Protein AF-A0AA41Z5A2-F1 (afdb_monomer)

Foldseek 3Di:
DDPALVVLQVQLVVLCVQLVPDPDPVSNVVSNVSSVVSNVVSVVRVVVVVVVVVVVVVVVVVVVVVVVVVVVD

Organism: NCBI:txid2951807

Secondary structure (DSSP, 8-state):
----HHHHHHHHHHHHHHHHH---HHHHHHHHHHHHHHHHHHHHHHHHHHHHHHHHHHHHHHHHHHHHHHTT-

Sequence (73 aa):
MSINSDYYLARAAECAVEAQQTRLANVRERCLRSEAAWRAMAARLASSEAKRQTSAEEKNAQVMTVRRSSDRR

Radius of gyration: 21.31 Å; Cα contacts (8 Å, |Δi|>4): 41; chains: 1; bounding box: 45×12×61 Å

Structure (mmCIF, N/CA/C/O backbone):
data_AF-A0AA41Z5A2-F1
#
_entry.id   AF-A0AA41Z5A2-F1
#
loop_
_atom_site.group_PDB
_atom_site.id
_atom_site.type_symbol
_atom_site.label_atom_id
_atom_site.label_alt_id
_atom_site.label_comp_id
_atom_site.label_asym_id
_atom_site.label_entity_id
_atom_site.label_seq_id
_atom_site.pdbx_PDB_ins_code
_atom_site.Cartn_x
_atom_site.Cartn_y
_atom_site.Cartn_z
_atom_site.occupancy
_atom_site.B_iso_or_equiv
_atom_site.auth_seq_id
_atom_site.auth_comp_id
_atom_site.auth_asym_id
_atom_site.auth_atom_id
_atom_site.pdbx_PDB_model_num
ATOM 1 N N . MET A 1 1 ? 19.370 -0.334 7.163 1.00 41.06 1 MET A N 1
ATOM 2 C CA . MET A 1 1 ? 18.293 -1.149 6.559 1.00 41.06 1 MET A CA 1
ATOM 3 C C . MET A 1 1 ? 17.790 -0.452 5.302 1.00 41.06 1 MET A C 1
ATOM 5 O O . MET A 1 1 ? 17.485 0.730 5.389 1.00 41.06 1 MET A O 1
ATOM 9 N N . SER A 1 2 ? 17.739 -1.140 4.156 1.00 55.41 2 SER A N 1
ATOM 10 C CA . SER A 1 2 ? 17.134 -0.594 2.929 1.00 55.41 2 SER A CA 1
ATOM 11 C C . SER A 1 2 ? 15.614 -0.582 3.077 1.00 55.41 2 SER A C 1
ATOM 13 O O . SER A 1 2 ? 15.028 -1.604 3.433 1.00 55.41 2 SER A O 1
ATOM 15 N N . ILE A 1 3 ? 14.980 0.568 2.853 1.00 66.94 3 ILE A N 1
ATOM 16 C CA . ILE A 1 3 ? 13.519 0.677 2.850 1.00 66.94 3 ILE A CA 1
ATOM 17 C C . ILE A 1 3 ? 13.033 0.152 1.494 1.00 66.94 3 ILE A C 1
ATOM 19 O O . ILE A 1 3 ? 12.998 0.887 0.510 1.00 66.94 3 ILE A O 1
ATOM 23 N N . ASN A 1 4 ? 12.702 -1.138 1.447 1.00 78.19 4 ASN A N 1
ATOM 24 C CA . ASN A 1 4 ? 12.168 -1.805 0.259 1.00 78.19 4 ASN A CA 1
ATOM 25 C C . ASN A 1 4 ? 10.636 -1.908 0.340 1.00 78.19 4 ASN A C 1
ATOM 27 O O . ASN A 1 4 ? 10.047 -1.738 1.411 1.00 78.19 4 ASN A O 1
ATOM 31 N N . SER A 1 5 ? 9.981 -2.195 -0.789 1.00 84.44 5 SER A N 1
ATOM 32 C CA . SER A 1 5 ? 8.526 -2.420 -0.871 1.00 84.44 5 SER A CA 1
ATOM 33 C C . SER A 1 5 ? 8.020 -3.408 0.188 1.00 84.44 5 SER A C 1
ATOM 35 O O . SER A 1 5 ? 6.960 -3.179 0.769 1.00 84.44 5 SER A O 1
ATOM 37 N N . ASP A 1 6 ? 8.812 -4.432 0.509 1.00 86.88 6 ASP A N 1
ATOM 38 C CA . ASP A 1 6 ? 8.513 -5.447 1.526 1.00 86.88 6 ASP A CA 1
ATOM 39 C C . ASP A 1 6 ? 8.265 -4.863 2.918 1.00 86.88 6 ASP A C 1
ATOM 41 O O . ASP A 1 6 ? 7.367 -5.313 3.628 1.00 86.88 6 ASP A O 1
ATOM 45 N N . TYR A 1 7 ? 9.003 -3.817 3.303 1.00 90.44 7 TYR A N 1
ATOM 46 C CA . TYR A 1 7 ? 8.797 -3.150 4.590 1.00 90.44 7 TYR A CA 1
ATOM 47 C C . TYR A 1 7 ? 7.400 -2.524 4.662 1.00 90.44 7 TYR A C 1
ATOM 49 O O . TYR A 1 7 ? 6.675 -2.680 5.644 1.00 90.44 7 TYR A O 1
ATOM 57 N N . TYR A 1 8 ? 6.989 -1.850 3.589 1.00 90.81 8 TYR A N 1
ATOM 58 C CA . TYR A 1 8 ? 5.663 -1.248 3.507 1.00 90.81 8 TYR A CA 1
ATOM 59 C C . TYR A 1 8 ? 4.551 -2.299 3.431 1.00 90.81 8 TYR A C 1
ATOM 61 O O . TYR A 1 8 ? 3.484 -2.094 4.010 1.00 90.81 8 TYR A O 1
ATOM 69 N N . LEU A 1 9 ? 4.798 -3.437 2.776 1.00 91.12 9 LEU A N 1
ATOM 70 C CA . LEU A 1 9 ? 3.860 -4.561 2.746 1.00 91.12 9 LEU A CA 1
ATOM 71 C C . LEU A 1 9 ? 3.692 -5.206 4.127 1.00 91.12 9 LEU A C 1
ATOM 73 O O . LEU A 1 9 ? 2.558 -5.474 4.522 1.00 91.12 9 LEU A O 1
ATOM 77 N N . ALA A 1 10 ? 4.776 -5.382 4.886 1.00 93.38 10 ALA A N 1
ATOM 78 C CA . ALA A 1 10 ? 4.716 -5.891 6.256 1.00 93.38 10 ALA A CA 1
ATOM 79 C C . ALA A 1 10 ? 3.873 -4.973 7.157 1.00 93.38 10 ALA A C 1
ATOM 81 O O . ALA A 1 10 ? 2.942 -5.429 7.819 1.00 93.38 10 ALA A O 1
ATOM 82 N N . ARG A 1 11 ? 4.106 -3.655 7.091 1.00 93.81 11 ARG A N 1
ATOM 83 C CA . ARG A 1 11 ? 3.313 -2.665 7.842 1.00 93.81 11 ARG A CA 1
ATOM 84 C C . ARG A 1 11 ? 1.844 -2.635 7.420 1.00 93.81 11 ARG A C 1
ATOM 86 O O . ARG A 1 11 ? 0.970 -2.478 8.268 1.00 93.81 11 ARG A O 1
ATOM 93 N N . ALA A 1 12 ? 1.555 -2.814 6.131 1.00 94.44 12 ALA A N 1
ATOM 94 C CA . ALA A 1 12 ? 0.181 -2.949 5.656 1.00 94.44 12 ALA A CA 1
ATOM 95 C C . ALA A 1 12 ? -0.502 -4.202 6.231 1.00 94.44 12 ALA A C 1
ATOM 97 O O . ALA A 1 12 ? -1.651 -4.123 6.662 1.00 94.44 12 ALA A O 1
ATOM 98 N N . ALA A 1 13 ? 0.203 -5.336 6.267 1.00 94.12 13 ALA A N 1
ATOM 99 C CA . ALA A 1 13 ? -0.317 -6.585 6.818 1.00 94.12 13 ALA A CA 1
ATOM 100 C C . ALA A 1 13 ? -0.608 -6.475 8.322 1.00 94.12 13 ALA A C 1
ATOM 102 O O . ALA A 1 13 ? -1.673 -6.900 8.764 1.00 94.12 13 ALA A O 1
ATOM 103 N N . GLU A 1 14 ? 0.277 -5.840 9.092 1.00 94.50 14 GLU A N 1
ATOM 104 C CA . GLU A 1 14 ? 0.058 -5.574 10.520 1.00 94.50 14 GLU A CA 1
ATOM 105 C C . GLU A 1 14 ? -1.214 -4.745 10.753 1.00 94.50 14 GLU A C 1
ATOM 107 O O . GLU A 1 14 ? -2.072 -5.136 11.546 1.00 94.50 14 GLU A O 1
ATOM 112 N N . CYS A 1 15 ? -1.401 -3.652 10.002 1.00 93.75 15 CYS A N 1
ATOM 113 C CA . CYS A 1 15 ? -2.624 -2.848 10.086 1.00 93.75 15 CYS A CA 1
ATOM 114 C C . CYS A 1 15 ? -3.881 -3.650 9.705 1.00 93.75 15 CYS A C 1
ATOM 116 O O . CYS A 1 15 ? -4.931 -3.466 10.324 1.00 93.75 15 CYS A O 1
ATOM 118 N N . ALA A 1 16 ? -3.788 -4.549 8.721 1.00 93.06 16 ALA A N 1
ATOM 119 C CA . ALA A 1 16 ? -4.900 -5.412 8.322 1.00 93.06 16 ALA A CA 1
ATOM 120 C C . ALA A 1 16 ? -5.277 -6.420 9.423 1.00 93.06 16 ALA A C 1
ATOM 122 O O . ALA A 1 16 ? -6.459 -6.717 9.611 1.00 93.06 16 ALA A O 1
ATOM 123 N N . VAL A 1 17 ? -4.291 -6.937 10.164 1.00 95.06 17 VAL A N 1
ATOM 124 C CA . VAL A 1 17 ? -4.523 -7.821 11.317 1.00 95.06 17 VAL A CA 1
ATOM 125 C C . VAL A 1 17 ? -5.170 -7.047 12.465 1.00 95.06 17 VAL A C 1
ATOM 127 O O . VAL A 1 17 ? -6.187 -7.491 12.998 1.00 95.06 17 VAL A O 1
ATOM 130 N N . GLU A 1 18 ? -4.662 -5.858 12.797 1.00 92.94 18 GLU A N 1
ATOM 131 C CA . GLU A 1 18 ? -5.270 -4.995 13.821 1.00 92.94 18 GLU A CA 1
ATOM 132 C C . GLU A 1 18 ? -6.723 -4.630 13.476 1.00 92.94 18 GLU A C 1
ATOM 134 O O . GLU A 1 18 ? -7.600 -4.657 14.344 1.00 92.94 18 GLU A O 1
ATOM 139 N N . ALA A 1 19 ? -7.002 -4.349 12.199 1.00 93.56 19 ALA A N 1
ATOM 140 C CA . ALA A 1 19 ? -8.347 -4.062 11.704 1.00 93.56 19 ALA A CA 1
ATOM 141 C C . ALA A 1 19 ? -9.319 -5.245 11.874 1.00 93.56 19 ALA A C 1
ATOM 143 O O . ALA A 1 19 ? -10.521 -5.028 12.028 1.00 93.56 19 ALA A O 1
ATOM 144 N N . GLN A 1 20 ? -8.815 -6.483 11.837 1.00 93.44 20 GLN A N 1
ATOM 145 C CA . GLN A 1 20 ? -9.608 -7.698 12.055 1.00 93.44 20 GLN A CA 1
ATOM 146 C C . GLN A 1 20 ? -9.805 -8.011 13.540 1.00 93.44 20 GLN A C 1
ATOM 148 O O . GLN A 1 20 ? -10.859 -8.515 13.926 1.00 93.44 20 GLN A O 1
ATOM 153 N N . GLN A 1 21 ? -8.807 -7.718 14.375 1.00 95.06 21 GLN A N 1
ATOM 154 C CA . GLN A 1 21 ? -8.860 -7.981 15.815 1.00 95.06 21 GLN A CA 1
ATOM 155 C C . GLN A 1 21 ? -9.699 -6.947 16.573 1.00 95.06 21 GLN A C 1
ATOM 157 O O . GLN A 1 21 ? -10.313 -7.267 17.594 1.00 95.06 21 GLN A O 1
ATOM 162 N N . THR A 1 22 ? -9.744 -5.705 16.090 1.00 92.38 22 THR A N 1
ATOM 163 C CA . THR A 1 22 ? -10.521 -4.648 16.736 1.00 92.38 22 THR A CA 1
ATOM 164 C C . THR A 1 22 ? -12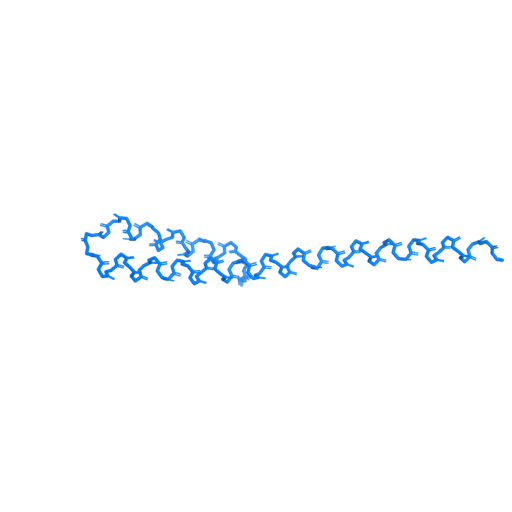.025 -4.819 16.512 1.00 92.38 22 THR A C 1
ATOM 166 O O . THR A 1 22 ? -12.500 -5.055 15.403 1.00 92.38 22 THR A O 1
ATOM 169 N N . ARG A 1 23 ? -12.806 -4.645 17.583 1.00 92.75 23 ARG A N 1
ATOM 170 C CA . ARG A 1 23 ? -14.281 -4.633 17.537 1.00 92.75 23 ARG A CA 1
ATOM 171 C C . A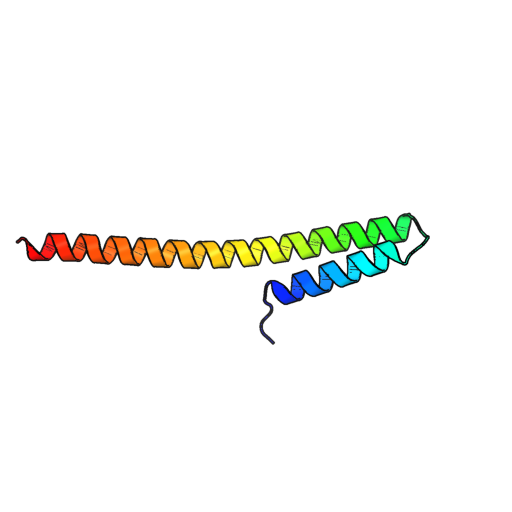RG A 1 23 ? -14.861 -3.238 17.305 1.00 92.75 23 ARG A C 1
ATOM 173 O O . ARG A 1 23 ? -16.061 -3.100 17.089 1.00 92.75 23 ARG A O 1
ATOM 180 N N . LEU A 1 24 ? -14.023 -2.206 17.375 1.00 95.44 24 LEU A N 1
ATOM 181 C CA . LEU A 1 24 ? -14.443 -0.819 17.235 1.00 95.44 24 LEU A CA 1
ATOM 182 C C . LEU A 1 24 ? -14.354 -0.391 15.768 1.00 95.44 24 LEU A C 1
ATOM 184 O O . LEU A 1 24 ? -13.272 -0.391 15.179 1.00 95.44 24 LEU A O 1
ATOM 188 N N . ALA A 1 25 ? -15.490 0.004 15.187 1.00 92.81 25 ALA A N 1
ATOM 189 C CA . ALA A 1 25 ? -15.581 0.377 13.775 1.00 92.81 25 ALA A CA 1
ATOM 190 C C . ALA A 1 25 ? -14.649 1.547 13.410 1.00 92.81 25 ALA A C 1
ATOM 192 O O . ALA A 1 25 ? -13.938 1.481 12.412 1.00 92.81 25 ALA A O 1
ATOM 193 N N . ASN A 1 26 ? -14.564 2.568 14.267 1.00 94.12 26 ASN A N 1
ATOM 194 C CA . ASN A 1 26 ? -13.675 3.717 14.069 1.00 94.12 26 ASN A CA 1
ATOM 195 C C . ASN A 1 26 ? -12.184 3.325 14.040 1.00 94.12 26 ASN A C 1
ATOM 197 O O . ASN A 1 26 ? -11.404 3.873 13.260 1.00 94.12 26 ASN A O 1
ATOM 201 N N . VAL A 1 27 ? -11.774 2.365 14.874 1.00 93.75 27 VAL A N 1
ATOM 202 C CA . VAL A 1 27 ? -10.401 1.845 14.888 1.00 93.75 27 VAL A CA 1
ATOM 203 C C . VAL A 1 27 ? -10.152 1.019 13.632 1.00 93.75 27 VAL A C 1
ATOM 205 O O . VAL A 1 27 ? -9.136 1.226 12.974 1.00 93.75 27 VAL A O 1
ATOM 208 N N . ARG A 1 28 ? -11.101 0.154 13.250 1.00 94.94 28 ARG A N 1
ATOM 209 C CA . ARG A 1 28 ? -11.022 -0.646 12.022 1.00 94.94 28 ARG A CA 1
ATOM 210 C C . ARG A 1 28 ? -10.849 0.235 10.789 1.00 94.94 28 ARG A C 1
ATOM 212 O O . ARG A 1 28 ? -9.934 0.005 10.006 1.00 94.94 28 ARG A O 1
ATOM 219 N N . GLU A 1 29 ? -11.677 1.264 10.635 1.00 95.50 29 GLU A N 1
ATOM 220 C CA . GLU A 1 29 ? -11.580 2.210 9.519 1.00 95.50 29 GLU A CA 1
ATOM 221 C C . GLU A 1 29 ? -10.228 2.924 9.485 1.00 95.50 29 GLU A C 1
ATOM 223 O O . GLU A 1 29 ? -9.614 3.047 8.423 1.00 95.50 29 GLU A O 1
ATOM 228 N N . ARG A 1 30 ? -9.716 3.355 10.644 1.00 95.50 30 ARG A N 1
ATOM 229 C CA . ARG A 1 30 ? -8.392 3.980 10.726 1.00 95.50 30 ARG A CA 1
ATOM 230 C C . ARG A 1 30 ? -7.285 3.012 10.307 1.00 95.50 30 ARG A C 1
ATOM 232 O O . ARG A 1 30 ? -6.407 3.409 9.545 1.00 95.50 30 ARG A O 1
ATOM 239 N N . CYS A 1 31 ? -7.334 1.763 10.763 1.00 94.19 31 CYS A N 1
ATOM 240 C CA . CYS A 1 31 ? -6.360 0.737 10.395 1.00 94.19 31 CYS A CA 1
ATOM 241 C C . CYS A 1 31 ? -6.414 0.417 8.892 1.00 94.19 31 CYS A C 1
ATOM 243 O O . CYS A 1 31 ? -5.365 0.380 8.253 1.00 94.19 31 CYS A O 1
ATOM 245 N N . LEU A 1 32 ? -7.609 0.310 8.299 1.00 94.06 32 LEU A N 1
ATOM 246 C CA . LEU A 1 32 ? -7.784 0.106 6.852 1.00 94.06 32 LEU A CA 1
ATOM 247 C C . LEU A 1 32 ? -7.255 1.288 6.024 1.00 94.06 32 LEU A C 1
ATOM 249 O O . LEU A 1 32 ? -6.632 1.097 4.979 1.00 94.06 32 LEU A O 1
ATOM 253 N N . ARG A 1 33 ? -7.452 2.528 6.490 1.00 95.56 33 ARG A N 1
ATOM 254 C CA . ARG A 1 33 ? -6.877 3.716 5.834 1.00 95.56 33 ARG A CA 1
ATOM 255 C C . ARG A 1 33 ? -5.352 3.721 5.899 1.00 95.56 33 ARG A C 1
ATOM 257 O O . ARG A 1 33 ? -4.706 4.055 4.905 1.00 95.56 33 ARG A O 1
ATOM 264 N N . SER A 1 34 ? -4.783 3.335 7.039 1.00 93.62 34 SER A N 1
ATOM 265 C CA . SER A 1 34 ? -3.335 3.175 7.190 1.00 93.62 34 SER A CA 1
ATOM 266 C C . SER A 1 34 ? -2.799 2.080 6.267 1.00 93.62 34 SER A C 1
ATOM 268 O O . SER A 1 34 ? -1.851 2.329 5.527 1.00 93.62 34 SER A O 1
ATOM 270 N N . GLU A 1 35 ? -3.440 0.908 6.231 1.00 95.12 35 GLU A N 1
ATOM 271 C CA . GLU A 1 35 ? -3.113 -0.187 5.307 1.00 95.12 35 GLU A CA 1
ATOM 272 C C . GLU A 1 35 ? -3.093 0.29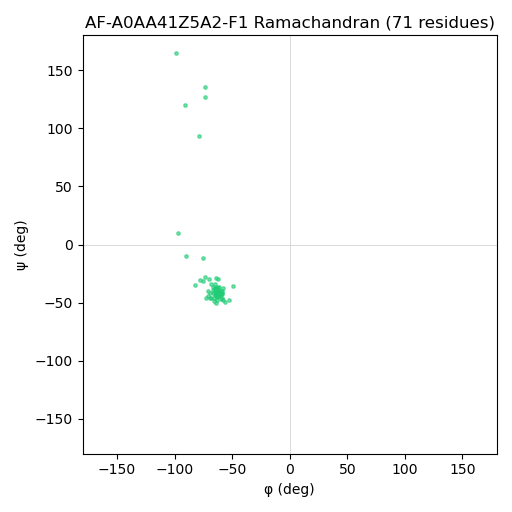7 3.851 1.00 95.12 35 GLU A C 1
ATOM 274 O O . GLU A 1 35 ? -2.123 0.051 3.131 1.00 95.12 35 GLU A O 1
ATOM 279 N N . ALA A 1 36 ? -4.123 1.032 3.422 1.00 94.62 36 ALA A N 1
ATOM 280 C CA . ALA A 1 36 ? -4.200 1.573 2.069 1.00 94.62 36 ALA A CA 1
ATOM 281 C C . ALA A 1 36 ? -3.044 2.541 1.759 1.00 94.62 36 ALA A C 1
ATOM 283 O O . ALA A 1 36 ? -2.457 2.474 0.675 1.00 94.62 36 ALA A O 1
ATOM 284 N N . ALA A 1 37 ? -2.671 3.403 2.710 1.00 95.44 37 ALA A N 1
ATOM 285 C CA . ALA A 1 37 ? -1.540 4.316 2.552 1.00 95.44 37 ALA A CA 1
ATOM 286 C C . ALA A 1 37 ? -0.205 3.558 2.425 1.00 95.44 37 ALA A C 1
ATOM 288 O O . ALA A 1 37 ? 0.599 3.863 1.539 1.00 95.44 37 ALA A O 1
ATOM 289 N N . TRP A 1 38 ? 0.008 2.533 3.257 1.00 94.06 38 TRP A N 1
ATOM 290 C CA . TRP A 1 38 ? 1.196 1.679 3.196 1.00 94.06 38 TRP A CA 1
ATOM 291 C C . TRP A 1 38 ? 1.276 0.908 1.873 1.00 94.06 38 TRP A C 1
ATOM 293 O O . TRP A 1 38 ? 2.314 0.935 1.207 1.00 94.06 38 TRP A O 1
ATOM 303 N N . ARG A 1 39 ? 0.166 0.310 1.420 1.00 93.12 39 ARG A N 1
ATOM 304 C CA . ARG A 1 39 ? 0.094 -0.378 0.119 1.00 93.12 39 ARG A CA 1
ATOM 305 C C . ARG A 1 39 ? 0.356 0.558 -1.055 1.00 93.12 39 ARG A C 1
ATOM 307 O O . ARG A 1 39 ? 1.061 0.174 -1.984 1.00 93.12 39 ARG A O 1
ATOM 314 N N . ALA A 1 40 ? -0.151 1.789 -1.014 1.00 93.75 40 ALA A N 1
ATOM 315 C CA . ALA A 1 40 ? 0.111 2.774 -2.060 1.00 93.75 40 ALA A CA 1
ATOM 316 C C . ALA A 1 40 ? 1.606 3.136 -2.150 1.00 93.75 40 ALA A C 1
ATOM 318 O O . ALA A 1 40 ? 2.139 3.289 -3.251 1.00 93.75 40 ALA A O 1
ATOM 319 N N . MET A 1 41 ? 2.305 3.235 -1.014 1.00 91.00 41 MET A N 1
ATOM 320 C CA . MET A 1 41 ? 3.757 3.460 -0.999 1.00 91.00 41 MET A CA 1
ATOM 321 C C . MET A 1 41 ? 4.537 2.245 -1.511 1.00 91.00 41 MET A C 1
ATOM 323 O O . MET A 1 41 ? 5.440 2.416 -2.333 1.00 91.00 41 MET A O 1
ATOM 327 N N . ALA A 1 42 ? 4.141 1.030 -1.119 1.00 92.50 42 ALA A N 1
ATOM 328 C CA . ALA A 1 42 ? 4.724 -0.203 -1.649 1.00 92.50 42 ALA A CA 1
ATOM 329 C C . ALA A 1 42 ? 4.569 -0.292 -3.177 1.00 92.50 42 ALA A C 1
ATOM 331 O O . ALA A 1 42 ? 5.538 -0.559 -3.887 1.00 92.50 42 ALA A O 1
ATOM 332 N N . ALA A 1 43 ? 3.374 0.009 -3.694 1.00 90.56 43 ALA A N 1
ATOM 333 C CA . ALA A 1 43 ? 3.083 -0.009 -5.125 1.00 90.56 43 ALA A CA 1
ATOM 334 C C . ALA A 1 43 ? 3.907 1.026 -5.906 1.00 90.56 43 ALA A C 1
ATOM 336 O O . ALA A 1 43 ? 4.390 0.735 -7.000 1.00 90.56 43 ALA A O 1
ATOM 337 N N . ARG A 1 44 ? 4.119 2.225 -5.345 1.00 89.88 44 ARG A N 1
ATOM 338 C CA . ARG A 1 44 ? 4.987 3.248 -5.957 1.00 89.88 44 ARG A CA 1
ATOM 339 C C . ARG A 1 44 ? 6.433 2.770 -6.069 1.00 89.88 44 ARG A C 1
ATOM 341 O O . ARG A 1 44 ? 7.049 2.967 -7.116 1.00 89.88 44 ARG A O 1
ATOM 348 N N . LEU A 1 45 ? 6.955 2.121 -5.030 1.00 89.00 45 LEU A N 1
ATOM 349 C CA . LEU A 1 45 ? 8.306 1.559 -5.046 1.00 89.00 45 LEU A CA 1
ATOM 350 C C . LEU A 1 45 ? 8.433 0.419 -6.051 1.00 89.00 45 LEU A C 1
ATOM 352 O O . LEU A 1 45 ? 9.321 0.478 -6.902 1.00 89.00 45 LEU A O 1
ATOM 356 N N . ALA A 1 46 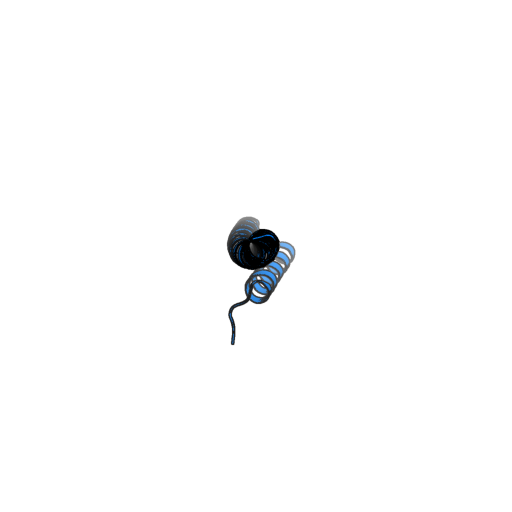? 7.497 -0.530 -6.033 1.00 86.81 46 ALA A N 1
ATOM 357 C CA . ALA A 1 46 ? 7.466 -1.632 -6.990 1.00 86.81 46 ALA A CA 1
ATOM 358 C C . ALA A 1 46 ? 7.368 -1.122 -8.439 1.00 86.81 46 ALA A C 1
ATOM 360 O O . ALA A 1 46 ? 8.105 -1.569 -9.313 1.00 86.81 46 ALA A O 1
ATOM 361 N N . SER A 1 47 ? 6.530 -0.111 -8.695 1.00 86.38 47 SER A N 1
ATOM 362 C CA . SER A 1 47 ? 6.427 0.515 -10.018 1.00 86.38 47 SER A CA 1
ATOM 363 C C . SER A 1 47 ? 7.723 1.220 -10.430 1.00 86.38 47 SER A C 1
ATOM 365 O O . SER A 1 47 ? 8.126 1.134 -11.588 1.00 86.38 47 SER A O 1
ATOM 367 N N . SER A 1 48 ? 8.410 1.891 -9.501 1.00 84.31 48 SER A N 1
ATOM 368 C CA . SER A 1 48 ? 9.706 2.521 -9.787 1.00 84.31 48 SER A CA 1
ATOM 369 C C . SER A 1 48 ? 10.795 1.496 -10.123 1.00 84.31 48 SER A C 1
ATOM 371 O O . SER A 1 48 ? 11.657 1.756 -10.960 1.00 84.31 48 SER A O 1
ATOM 373 N N . GLU A 1 49 ? 10.752 0.323 -9.497 1.00 83.38 49 GLU A N 1
ATOM 374 C CA . GLU A 1 49 ? 11.667 -0.784 -9.764 1.00 83.38 49 GLU A CA 1
ATOM 375 C C . GLU A 1 49 ? 11.370 -1.453 -11.110 1.00 83.38 49 GLU A C 1
ATOM 377 O O . GLU A 1 49 ? 12.275 -1.573 -11.935 1.00 83.38 49 GLU A O 1
ATOM 382 N N . ALA A 1 50 ? 10.100 -1.740 -11.400 1.00 81.25 50 ALA A N 1
ATOM 383 C CA . ALA A 1 50 ? 9.668 -2.274 -12.692 1.00 81.25 50 ALA A CA 1
ATOM 384 C C . ALA A 1 50 ? 10.010 -1.330 -13.863 1.00 81.25 50 ALA A C 1
ATOM 386 O O . ALA A 1 50 ? 10.474 -1.762 -14.919 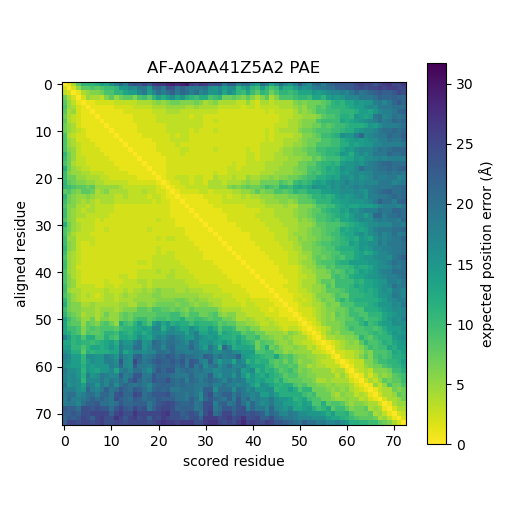1.00 81.25 50 ALA A O 1
ATOM 387 N N . LYS A 1 51 ? 9.852 -0.012 -13.676 1.00 79.69 51 LYS A N 1
ATOM 388 C C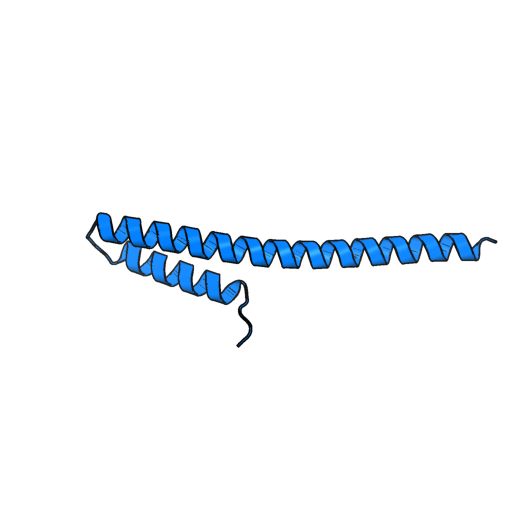A . LYS A 1 51 ? 10.267 0.989 -14.676 1.00 79.69 51 LYS A CA 1
ATOM 389 C C . LYS A 1 51 ? 11.777 0.991 -14.912 1.00 79.69 51 LYS A C 1
ATOM 391 O O . LYS A 1 51 ? 12.222 1.150 -16.042 1.00 79.69 51 LYS A O 1
ATOM 396 N N . ARG A 1 52 ? 12.583 0.791 -13.866 1.00 74.19 52 ARG A N 1
ATOM 397 C CA . ARG A 1 52 ? 14.042 0.673 -14.021 1.00 74.19 52 ARG A CA 1
ATOM 398 C C . ARG A 1 52 ? 14.437 -0.583 -14.797 1.00 74.19 52 ARG A C 1
ATOM 400 O O . ARG A 1 52 ? 15.338 -0.496 -15.625 1.00 74.19 52 ARG A O 1
ATOM 407 N N . GLN A 1 53 ? 13.758 -1.706 -14.566 1.00 72.69 53 GLN A N 1
ATOM 408 C CA . GLN A 1 53 ? 13.992 -2.953 -15.306 1.00 72.69 53 GLN A CA 1
ATOM 409 C C . GLN A 1 53 ? 13.642 -2.804 -16.792 1.00 72.69 53 GLN A C 1
ATOM 411 O O . GLN A 1 53 ? 14.493 -3.041 -17.645 1.00 72.69 53 GLN A O 1
ATOM 416 N N . THR A 1 54 ? 12.453 -2.284 -17.101 1.00 72.81 54 THR A N 1
ATOM 417 C CA . THR A 1 54 ? 12.022 -2.046 -18.494 1.00 72.81 54 THR A CA 1
ATOM 418 C C . THR A 1 54 ? 12.939 -1.067 -19.234 1.00 72.81 54 THR A C 1
ATOM 420 O O . THR A 1 54 ? 13.376 -1.350 -20.345 1.00 72.81 54 THR A O 1
ATOM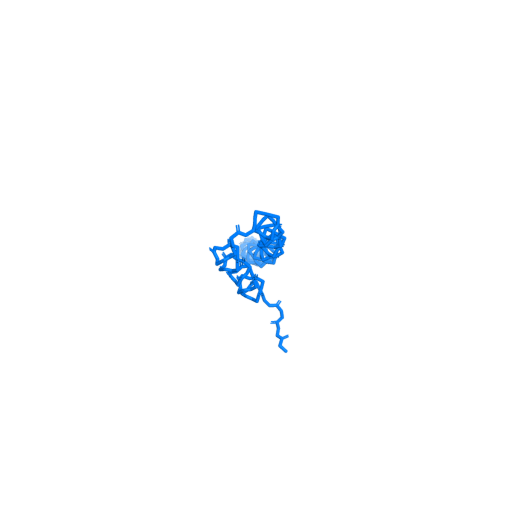 423 N N . SER A 1 55 ? 13.351 0.038 -18.601 1.00 68.31 55 SER A N 1
ATOM 424 C CA . SER A 1 55 ? 14.323 0.962 -19.209 1.00 68.31 55 SER A CA 1
ATOM 425 C C . SER A 1 55 ? 15.710 0.343 -19.431 1.00 68.31 55 SER A C 1
ATOM 427 O O . SER A 1 55 ? 16.429 0.766 -20.338 1.00 68.31 55 SER A O 1
ATOM 429 N N . ALA A 1 56 ? 16.128 -0.626 -18.612 1.00 66.19 56 ALA A N 1
ATOM 430 C CA . ALA A 1 56 ? 17.388 -1.339 -18.826 1.00 66.19 56 ALA A CA 1
ATOM 431 C C . 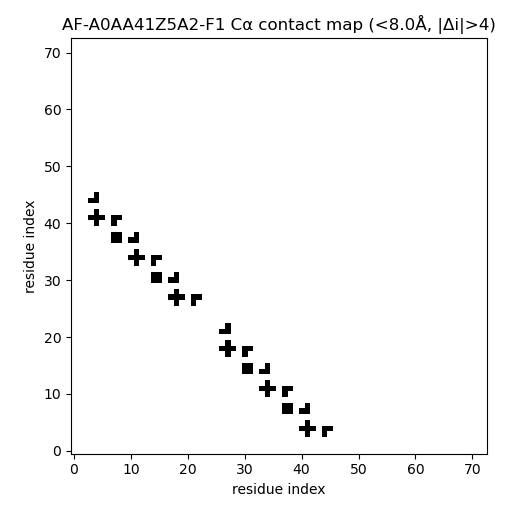ALA A 1 56 ? 17.300 -2.278 -20.042 1.00 66.19 56 ALA A C 1
ATOM 433 O O . ALA A 1 56 ? 18.234 -2.331 -20.845 1.00 66.19 56 ALA A O 1
ATOM 434 N N . GLU A 1 57 ? 16.165 -2.956 -20.213 1.00 65.12 57 GLU A N 1
ATOM 435 C CA . GLU A 1 57 ? 15.884 -3.823 -21.363 1.00 65.12 57 GLU A CA 1
ATOM 436 C C . GLU A 1 57 ? 15.791 -3.026 -22.669 1.00 65.12 57 GLU A C 1
ATOM 438 O O . GLU A 1 57 ? 16.442 -3.380 -23.655 1.00 65.12 57 GLU A O 1
ATOM 443 N N . GLU A 1 58 ? 15.072 -1.900 -22.664 1.00 68.00 58 GLU A N 1
ATOM 444 C CA . GLU A 1 58 ? 14.953 -1.002 -23.820 1.00 68.00 58 GLU A CA 1
ATOM 445 C C . GLU A 1 58 ? 16.311 -0.432 -24.242 1.00 68.00 58 GLU A C 1
ATOM 447 O O . 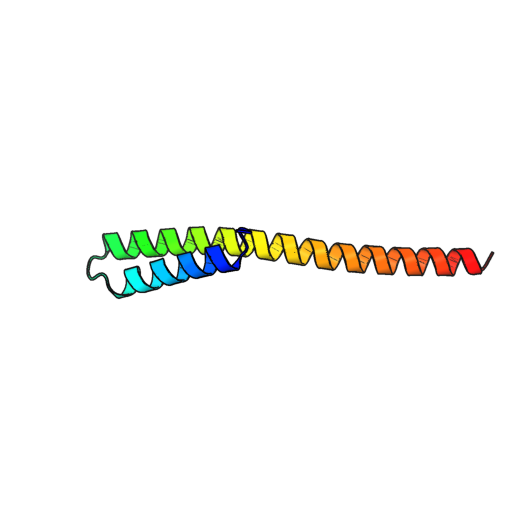GLU A 1 58 ? 16.658 -0.450 -25.425 1.00 68.00 58 GLU A O 1
ATOM 452 N N . LYS A 1 59 ? 17.133 0.017 -23.283 1.00 63.75 59 LYS A N 1
ATOM 453 C CA . LYS A 1 59 ? 18.494 0.485 -23.581 1.00 63.75 59 LYS A CA 1
ATOM 454 C C . LYS A 1 59 ? 19.361 -0.624 -24.162 1.00 63.75 59 LYS A C 1
ATOM 456 O O . LYS A 1 59 ? 20.106 -0.366 -25.106 1.00 63.75 59 LYS A O 1
ATOM 461 N N . ASN A 1 60 ? 19.264 -1.844 -23.641 1.00 65.31 60 ASN A N 1
ATOM 462 C CA . ASN A 1 60 ? 20.013 -2.975 -24.179 1.00 65.31 60 ASN A CA 1
ATOM 463 C C . ASN A 1 60 ? 19.579 -3.301 -25.622 1.00 65.31 60 ASN A C 1
ATOM 465 O O . ASN A 1 60 ? 20.422 -3.453 -26.508 1.00 65.31 60 ASN A O 1
ATOM 469 N N . ALA A 1 61 ? 18.270 -3.299 -25.893 1.00 66.94 61 ALA A N 1
ATOM 470 C CA . ALA A 1 61 ? 17.727 -3.500 -27.236 1.00 66.94 61 ALA A CA 1
ATOM 471 C C . ALA A 1 61 ? 18.161 -2.390 -28.215 1.00 66.94 61 ALA A C 1
ATOM 473 O O . ALA A 1 61 ? 18.560 -2.672 -29.351 1.00 66.94 61 ALA A O 1
ATOM 474 N N . GLN A 1 62 ? 18.164 -1.130 -27.771 1.00 70.06 62 GLN A N 1
ATOM 475 C CA . GLN A 1 62 ? 18.637 0.009 -28.562 1.00 70.06 62 GLN A CA 1
ATOM 476 C C . GLN A 1 62 ? 20.135 -0.117 -28.887 1.00 70.06 62 GLN A C 1
ATOM 478 O O . GLN A 1 62 ? 20.534 0.071 -30.037 1.00 70.06 62 GLN A O 1
ATOM 483 N N . VAL A 1 63 ? 20.962 -0.493 -27.905 1.00 71.75 63 VAL A N 1
ATOM 484 C CA . VAL A 1 63 ? 22.412 -0.691 -28.079 1.00 71.75 63 VAL A CA 1
ATOM 485 C C . VAL A 1 63 ? 22.705 -1.824 -29.065 1.00 71.75 63 VAL A C 1
ATOM 487 O O . VAL A 1 63 ? 23.552 -1.659 -29.945 1.00 71.75 63 VAL A O 1
ATOM 490 N N . MET A 1 64 ? 21.984 -2.948 -28.987 1.00 66.19 64 MET A N 1
ATOM 491 C CA . MET A 1 64 ? 22.138 -4.047 -29.951 1.00 66.19 64 MET A CA 1
ATOM 492 C C . MET A 1 64 ? 21.721 -3.637 -31.369 1.00 66.19 64 MET A C 1
ATOM 494 O O . MET A 1 64 ? 22.373 -4.025 -32.342 1.00 66.19 64 MET A O 1
ATOM 498 N N . THR A 1 65 ? 20.676 -2.818 -31.496 1.00 68.44 65 THR A N 1
ATOM 499 C CA . THR A 1 65 ? 20.187 -2.342 -32.798 1.00 68.44 65 THR A CA 1
ATOM 500 C C . THR A 1 65 ? 21.179 -1.377 -33.449 1.00 68.44 65 THR A C 1
ATOM 502 O O . THR A 1 65 ? 21.534 -1.565 -34.613 1.00 68.44 65 THR A O 1
ATOM 505 N N . VAL A 1 66 ? 21.704 -0.409 -32.687 1.00 70.81 66 VAL A N 1
ATOM 506 C CA . VAL A 1 66 ? 22.704 0.562 -33.169 1.00 70.81 66 VAL A CA 1
ATOM 507 C C . VAL A 1 66 ? 24.002 -0.138 -33.579 1.00 70.81 66 VAL A C 1
ATOM 509 O O . VAL A 1 66 ? 24.565 0.164 -34.631 1.00 70.81 66 VAL A O 1
ATOM 512 N N . ARG A 1 67 ? 24.454 -1.131 -32.805 1.00 61.34 67 ARG A N 1
ATOM 513 C CA . ARG A 1 67 ? 25.682 -1.881 -33.107 1.00 61.34 67 ARG A CA 1
ATOM 514 C C . ARG A 1 67 ? 25.561 -2.695 -34.400 1.00 61.34 67 ARG A C 1
ATOM 516 O O . ARG A 1 67 ? 26.499 -2.720 -35.188 1.00 61.34 67 ARG A O 1
ATOM 523 N N . ARG A 1 68 ? 24.388 -3.280 -34.670 1.00 60.44 68 ARG A N 1
ATOM 524 C CA . ARG A 1 68 ? 24.115 -4.047 -35.899 1.00 60.44 68 ARG A CA 1
ATOM 525 C C . ARG A 1 68 ? 24.038 -3.172 -37.156 1.00 60.44 68 ARG A C 1
ATOM 527 O O . ARG A 1 68 ? 24.360 -3.647 -38.241 1.00 60.44 68 ARG A O 1
ATOM 534 N N . SER A 1 69 ? 23.613 -1.914 -37.027 1.00 60.59 69 SER A N 1
ATOM 535 C CA . SER A 1 69 ? 23.639 -0.945 -38.134 1.00 60.59 69 SER A CA 1
ATOM 536 C C . SER A 1 69 ? 25.039 -0.405 -38.429 1.00 60.59 69 SER A C 1
ATOM 538 O O . SER A 1 69 ? 25.335 -0.122 -39.587 1.00 60.59 69 SER A O 1
ATOM 540 N N . SER A 1 70 ? 25.902 -0.297 -37.415 1.00 57.97 70 SER A N 1
ATOM 541 C CA . SER A 1 70 ? 27.288 0.160 -37.581 1.00 57.97 70 SER A CA 1
ATOM 542 C C . SER A 1 70 ? 28.196 -0.888 -38.232 1.00 57.97 70 SER A C 1
ATOM 544 O O . SER A 1 70 ? 29.141 -0.517 -38.911 1.00 57.97 70 SER A O 1
ATOM 546 N N . ASP A 1 71 ? 27.889 -2.178 -38.071 1.00 59.09 71 ASP A N 1
ATOM 547 C CA . ASP A 1 71 ? 28.647 -3.306 -38.648 1.00 59.09 71 ASP A CA 1
ATOM 548 C C . ASP A 1 71 ? 28.407 -3.498 -40.166 1.00 59.09 71 ASP A C 1
ATOM 550 O O . ASP A 1 71 ? 29.098 -4.258 -40.832 1.00 59.09 71 ASP A O 1
ATOM 554 N N . ARG A 1 72 ? 27.406 -2.815 -40.742 1.00 57.59 72 ARG A N 1
ATOM 555 C CA . ARG A 1 72 ? 27.053 -2.900 -42.175 1.00 57.59 72 ARG A CA 1
ATOM 556 C C . ARG A 1 72 ? 27.654 -1.784 -43.043 1.00 57.59 72 ARG A C 1
ATOM 558 O O . ARG A 1 72 ? 27.216 -1.635 -44.185 1.00 57.59 72 ARG A O 1
ATOM 565 N N . ARG A 1 73 ? 28.578 -0.976 -42.519 1.00 52.03 73 ARG A N 1
ATOM 566 C CA . ARG A 1 73 ? 29.134 0.200 -43.206 1.00 52.03 73 ARG A CA 1
ATOM 567 C C . ARG A 1 73 ? 30.609 0.050 -43.531 1.00 52.03 73 ARG A C 1
ATOM 569 O O . ARG A 1 73 ? 31.324 -0.554 -42.707 1.00 52.03 73 ARG A O 1
#

Mean predicted aligned error: 8.89 Å

pLDDT: mean 82.16, std 14.16, range [41.06, 95.56]

Nearest PDB structures (foldseek):
  8jn4-assembly1_C  TM=8.394E-01  e=1.272E+00  dengue virus type 3
  7kvb-assembly1_A  TM=8.617E-01  e=1.762E+00  Murray Valley encephalitis virus
  7o3x-assembly1_D  TM=8.456E-01  e=5.691E+00  Synechocystis sp. PCC 6803 substr. Kazusa

Solvent-accessible surface area (backbone atoms only — not comparable to full-atom values): 3900 Å² total; per-residue (Å²): 134,84,90,46,41,66,59,29,46,51,53,18,50,54,25,50,50,50,30,68,72,44,89,46,66,73,57,22,53,51,24,49,53,50,19,51,54,28,44,54,52,19,50,53,47,50,51,55,50,52,51,53,52,52,54,52,52,50,50,51,52,50,52,55,52,54,52,59,60,60,74,76,110